Protein AF-A0ABD1HJD4-F1 (afdb_monomer_lite)

InterPro domains:
  IPR008389 ATPase, V0 complex, subunit e1/e2 [PF05493] (31-95)
  IPR008389 ATPase, V0 complex, subunit e1/e2 [PTHR12263] (29-97)

Organism: Salvia divinorum (NCBI:txid28513)

Radius of gyration: 23.19 Å; chains: 1; bounding box: 67×42×53 Å

pLDDT: mean 71.2, std 17.5, range [35.78, 90.69]

Secondary structure (DSSP, 8-state):
------------TT-S-----TTHHHHHHHHHHHHHHHHHHHHHHHHHHHHH--S-HHHHHHHHHHHHHHHHHHHHHHHHHHHHHHS-SS--------

Structure (mmCIF, N/CA/C/O backbone):
data_AF-A0ABD1HJD4-F1
#
_entry.id   AF-A0ABD1HJD4-F1
#
loop_
_atom_site.group_PDB
_atom_site.id
_atom_site.type_symbol
_atom_site.label_atom_id
_atom_site.label_alt_id
_atom_site.label_comp_id
_atom_site.label_asym_id
_atom_site.label_entity_id
_atom_site.label_seq_id
_atom_site.pdbx_PDB_ins_code
_atom_site.Cartn_x
_atom_site.Cartn_y
_atom_site.Cartn_z
_atom_site.occupancy
_atom_site.B_iso_or_equiv
_atom_site.auth_seq_id
_atom_site.auth_comp_id
_atom_site.auth_asym_id
_atom_site.auth_atom_id
_atom_site.pdbx_PDB_model_num
ATOM 1 N N . MET A 1 1 ? 51.342 17.844 -16.544 1.00 38.72 1 MET A N 1
ATOM 2 C CA . MET A 1 1 ? 50.772 16.831 -17.457 1.00 38.72 1 MET A CA 1
ATOM 3 C C . MET A 1 1 ? 49.571 16.205 -16.746 1.00 38.72 1 MET A C 1
ATOM 5 O O . MET A 1 1 ? 49.687 15.153 -16.151 1.00 38.72 1 MET A O 1
ATOM 9 N N . TRP A 1 2 ? 48.554 17.000 -16.402 1.00 42.78 2 TRP A N 1
ATOM 10 C CA . TRP A 1 2 ? 47.387 17.372 -17.222 1.00 42.78 2 TRP A CA 1
ATOM 11 C C . TRP A 1 2 ? 46.663 16.162 -17.808 1.00 42.78 2 TRP A C 1
ATOM 13 O O . TRP A 1 2 ? 47.063 15.656 -18.852 1.00 42.78 2 TRP A O 1
ATOM 23 N N . SER A 1 3 ? 45.590 15.742 -17.139 1.00 35.78 3 SER A N 1
ATOM 24 C CA . SER A 1 3 ? 44.426 15.099 -17.752 1.00 35.78 3 SER A CA 1
ATOM 25 C C . SER A 1 3 ? 43.259 15.127 -16.763 1.00 35.78 3 SER A C 1
ATOM 27 O O . SER A 1 3 ? 43.036 14.192 -16.003 1.00 35.78 3 SER A O 1
ATOM 29 N N . THR A 1 4 ? 42.493 16.212 -16.783 1.00 47.56 4 THR A N 1
ATOM 30 C CA . THR A 1 4 ? 41.039 16.053 -16.890 1.00 47.56 4 THR A CA 1
ATOM 31 C C . THR A 1 4 ? 40.697 16.191 -18.375 1.00 47.56 4 THR A C 1
ATOM 33 O O . THR A 1 4 ? 41.352 16.952 -19.093 1.00 47.56 4 THR A O 1
ATOM 36 N N . PRO A 1 5 ? 39.707 15.432 -18.861 1.00 49.19 5 PRO A N 1
ATOM 37 C CA . PRO A 1 5 ? 38.479 16.135 -19.184 1.00 49.19 5 PRO A CA 1
ATOM 38 C C . PRO A 1 5 ? 37.216 15.376 -18.767 1.00 49.19 5 PRO A C 1
ATOM 40 O O . PRO A 1 5 ? 37.015 14.186 -18.983 1.00 49.19 5 PRO A O 1
ATOM 43 N N . LEU A 1 6 ? 36.344 16.180 -18.186 1.00 49.09 6 LEU A N 1
ATOM 44 C CA . LEU A 1 6 ? 34.906 16.060 -18.070 1.00 49.09 6 LEU A CA 1
ATOM 45 C C . LEU A 1 6 ? 34.248 15.484 -19.343 1.00 49.09 6 LEU A C 1
ATOM 47 O O . LEU A 1 6 ? 34.200 16.156 -20.367 1.00 49.09 6 LEU A O 1
ATOM 51 N N . HIS A 1 7 ? 33.661 14.287 -19.262 1.00 38.19 7 HIS A N 1
ATOM 52 C CA . HIS A 1 7 ? 32.536 13.915 -20.130 1.00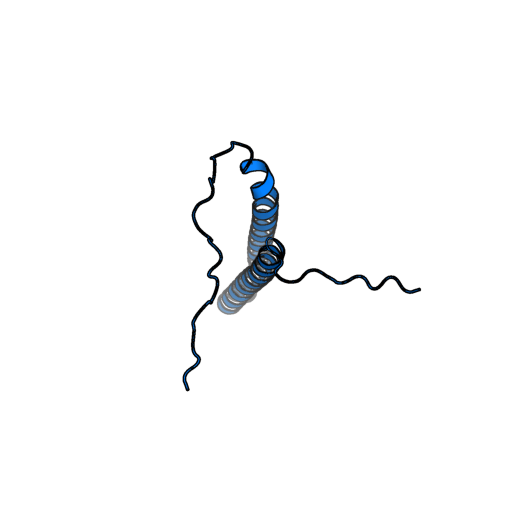 38.19 7 HIS A CA 1
ATOM 53 C C . HIS A 1 7 ? 31.591 12.932 -19.431 1.00 38.19 7 HIS A C 1
ATOM 55 O O . HIS A 1 7 ? 31.334 11.810 -19.867 1.00 38.19 7 HIS A O 1
ATOM 61 N N . ARG A 1 8 ? 31.027 13.408 -18.317 1.00 40.28 8 ARG A N 1
ATOM 62 C CA . ARG A 1 8 ? 29.700 12.996 -17.865 1.00 40.28 8 ARG A CA 1
ATOM 63 C C . ARG A 1 8 ? 28.750 13.259 -19.039 1.00 40.28 8 ARG A C 1
ATOM 65 O O . ARG A 1 8 ? 28.305 14.391 -19.212 1.00 40.28 8 ARG A O 1
ATOM 72 N N . LYS A 1 9 ? 28.455 12.242 -19.857 1.00 38.12 9 LYS A N 1
ATOM 73 C CA . LYS A 1 9 ? 27.246 12.258 -20.685 1.00 38.12 9 LYS A CA 1
ATOM 74 C C . LYS A 1 9 ? 26.076 12.281 -19.706 1.00 38.12 9 LYS A C 1
ATOM 76 O O . LYS A 1 9 ? 25.626 11.246 -19.231 1.00 38.12 9 LYS A O 1
ATOM 81 N N . ILE A 1 10 ? 25.630 13.489 -19.369 1.00 46.47 10 ILE A N 1
ATOM 82 C CA . ILE A 1 10 ? 24.219 13.728 -19.105 1.00 46.47 10 ILE A CA 1
ATOM 83 C C . ILE A 1 10 ? 23.531 13.205 -20.373 1.00 46.47 10 ILE A C 1
ATOM 85 O O . ILE A 1 10 ? 23.732 13.733 -21.468 1.00 46.47 10 ILE A O 1
ATOM 89 N N . SER A 1 11 ? 22.853 12.063 -20.270 1.0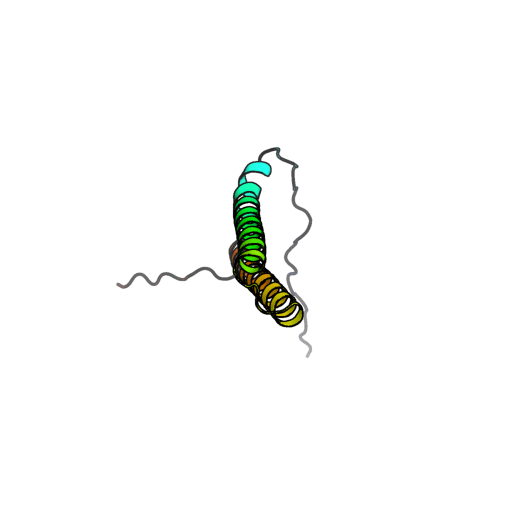0 39.97 11 SER A N 1
ATOM 90 C CA . SER A 1 11 ? 21.929 11.656 -21.323 1.00 39.97 11 SER A CA 1
ATOM 91 C C . SER A 1 11 ? 20.913 12.784 -21.502 1.00 39.97 11 SER A C 1
ATOM 93 O O . SER A 1 11 ? 20.515 13.387 -20.501 1.00 39.97 11 SER A O 1
ATOM 95 N N . PRO A 1 12 ? 20.485 13.085 -22.736 1.00 41.50 12 PRO A N 1
ATOM 96 C CA . PRO A 1 12 ? 19.454 14.074 -23.011 1.00 41.50 12 PRO A CA 1
ATOM 97 C C . PRO A 1 12 ? 18.085 13.549 -22.542 1.00 41.50 12 PRO A C 1
ATOM 99 O O . PRO A 1 12 ? 17.208 13.223 -23.332 1.00 41.50 12 PRO A O 1
ATOM 102 N N . VAL A 1 13 ? 17.893 13.461 -21.225 1.00 54.53 13 VAL A N 1
ATOM 103 C CA . VAL A 1 13 ? 16.584 13.563 -20.581 1.00 54.53 13 VAL A CA 1
ATOM 104 C C . VAL A 1 13 ? 16.167 15.009 -20.800 1.00 54.53 13 VAL A C 1
ATOM 106 O O . VAL A 1 13 ? 16.681 15.867 -20.093 1.00 54.53 13 VAL A O 1
ATOM 109 N N . THR A 1 14 ? 15.380 15.313 -21.839 1.00 47.16 14 THR A N 1
ATOM 110 C CA . THR A 1 14 ? 14.360 16.396 -21.826 1.00 47.16 14 THR A CA 1
ATOM 111 C C . THR A 1 14 ? 13.706 16.731 -23.172 1.00 47.16 14 THR A C 1
ATOM 113 O O . THR A 1 14 ? 12.711 17.443 -23.132 1.00 47.16 14 THR A O 1
ATOM 116 N N . VAL A 1 15 ? 14.164 16.282 -24.353 1.00 44.16 15 VAL A N 1
ATOM 117 C CA . VAL A 1 15 ? 13.582 16.821 -25.612 1.00 44.16 15 VAL A CA 1
ATOM 118 C C . VAL A 1 15 ? 13.524 15.813 -26.764 1.00 44.16 15 VAL A C 1
ATOM 120 O O . VAL A 1 15 ? 14.139 16.012 -27.805 1.00 44.16 15 VAL A O 1
ATOM 123 N N . VAL A 1 16 ? 12.763 14.729 -26.618 1.00 43.69 16 VAL A N 1
ATOM 124 C CA . VAL A 1 16 ? 12.191 14.046 -27.792 1.00 43.69 16 VAL A CA 1
ATOM 125 C C . VAL A 1 16 ? 10.718 13.794 -27.506 1.00 43.69 16 VAL A C 1
ATOM 127 O O . VAL A 1 16 ? 10.345 12.806 -26.890 1.00 43.69 16 VAL A O 1
ATOM 130 N N . GLU A 1 17 ? 9.916 14.778 -27.905 1.00 44.62 17 GLU A N 1
ATOM 131 C CA . GLU A 1 17 ? 8.564 14.588 -28.425 1.00 44.62 17 GLU A CA 1
ATOM 132 C C . GLU A 1 17 ? 7.657 13.662 -27.596 1.00 44.62 17 GLU A C 1
ATOM 134 O O . GLU A 1 17 ? 7.268 12.578 -28.030 1.00 44.62 17 GLU A O 1
ATOM 139 N N . VAL A 1 18 ? 7.217 14.144 -26.427 1.00 45.59 18 VAL A N 1
ATOM 140 C CA . VAL A 1 18 ? 5.916 13.723 -25.887 1.00 45.59 18 VAL A CA 1
ATOM 141 C C . VAL A 1 18 ? 4.858 14.299 -26.826 1.00 45.59 18 VAL A C 1
ATOM 143 O O . VAL A 1 18 ? 4.275 15.355 -26.599 1.00 45.59 18 VAL A O 1
ATOM 146 N N . LYS A 1 19 ? 4.668 13.635 -27.964 1.00 38.59 19 LYS A N 1
ATOM 147 C CA . LYS A 1 19 ? 3.463 13.788 -28.758 1.00 38.59 19 LYS A CA 1
ATOM 148 C C . LYS A 1 19 ? 2.351 13.252 -27.873 1.00 38.59 19 LYS A C 1
ATOM 150 O O . LYS A 1 19 ? 2.315 12.054 -27.602 1.00 38.59 19 LYS A O 1
ATOM 155 N N . GLU A 1 20 ? 1.518 14.159 -27.377 1.00 50.50 20 GLU A N 1
ATOM 156 C CA . GLU A 1 20 ? 0.287 13.912 -26.624 1.00 50.50 20 GLU A CA 1
ATOM 157 C C . GLU A 1 20 ? -0.624 12.948 -27.414 1.00 50.50 20 GLU A C 1
ATOM 159 O O . GLU A 1 20 ? -1.557 13.354 -28.107 1.00 50.50 20 GLU A O 1
ATOM 164 N N . LEU A 1 21 ? -0.312 11.650 -27.393 1.00 46.59 21 LEU A N 1
ATOM 165 C CA . LEU A 1 21 ? -1.132 10.612 -27.995 1.00 46.59 21 LEU A CA 1
ATOM 166 C C . LEU A 1 21 ? -2.243 10.261 -26.997 1.00 46.59 21 LEU A C 1
ATOM 168 O O . LEU A 1 21 ? -1.938 9.925 -25.846 1.00 46.59 21 LEU A O 1
ATOM 172 N N . PRO A 1 22 ? -3.521 10.221 -27.418 1.00 47.72 22 PRO A N 1
ATOM 173 C CA . PRO A 1 22 ? -4.643 9.743 -26.607 1.00 47.72 22 PRO A CA 1
ATOM 174 C C . PRO A 1 22 ? -4.611 8.208 -26.430 1.00 47.72 22 PRO A C 1
ATOM 176 O O . PRO A 1 22 ? -5.618 7.524 -26.564 1.00 47.72 22 PRO A O 1
ATOM 179 N N . LEU A 1 23 ? -3.430 7.664 -26.130 1.00 47.56 23 LEU A N 1
ATOM 180 C CA . LEU A 1 23 ? -3.137 6.276 -25.778 1.00 47.56 23 LEU A CA 1
ATOM 181 C C . LEU A 1 23 ? -2.498 6.185 -24.373 1.00 47.56 23 LEU A C 1
ATOM 183 O O . LEU A 1 23 ? -2.461 5.111 -23.777 1.00 47.56 23 LEU A O 1
ATOM 187 N N . GLY A 1 24 ? -2.069 7.321 -23.797 1.00 47.81 24 GLY A N 1
ATOM 188 C CA . GLY A 1 24 ? -1.505 7.406 -22.442 1.00 47.81 24 GLY A CA 1
ATOM 189 C C . GLY A 1 24 ? -2.493 7.064 -21.322 1.00 47.81 24 GLY A C 1
ATOM 190 O O . GLY A 1 24 ? -2.085 6.641 -20.246 1.00 47.81 24 GLY A O 1
ATOM 191 N N . LYS A 1 25 ? -3.804 7.128 -21.596 1.00 51.91 25 LYS A N 1
ATOM 192 C CA . LYS A 1 25 ? -4.826 6.723 -20.625 1.00 51.91 25 LYS A CA 1
ATOM 193 C C . LYS A 1 25 ? -4.707 5.245 -20.253 1.00 51.91 25 LYS A C 1
ATOM 195 O O . LYS A 1 25 ? -4.922 4.933 -19.099 1.00 51.91 25 LYS A O 1
ATOM 200 N N . ALA A 1 26 ? -4.334 4.348 -21.174 1.00 52.03 26 ALA A N 1
ATOM 201 C CA . ALA A 1 26 ? -4.375 2.903 -20.925 1.00 52.03 26 ALA A CA 1
ATOM 202 C C . ALA A 1 26 ? -3.229 2.391 -20.028 1.00 52.03 26 ALA A C 1
ATOM 204 O O . ALA A 1 26 ? -3.458 1.525 -19.186 1.00 52.03 26 ALA A O 1
ATOM 205 N N . SER A 1 27 ? -2.015 2.940 -20.171 1.00 53.75 27 SER A N 1
ATOM 206 C CA . SER A 1 27 ? -0.853 2.541 -19.357 1.00 53.75 27 SER A CA 1
ATOM 207 C C . SER A 1 27 ? -0.883 3.148 -17.952 1.00 53.75 27 SER A C 1
ATOM 209 O O . SER A 1 27 ? -0.424 2.509 -17.006 1.00 53.75 27 SER A O 1
ATOM 211 N N . GLU A 1 28 ? -1.440 4.353 -17.792 1.00 58.97 28 GLU A N 1
ATOM 212 C CA . GLU A 1 28 ? -1.667 4.951 -16.469 1.00 58.97 28 GLU A CA 1
ATOM 213 C C . GLU A 1 28 ? -2.669 4.145 -15.635 1.00 58.97 28 GLU A C 1
ATOM 215 O O . GLU A 1 28 ? -2.541 4.107 -14.409 1.00 58.97 28 GLU A O 1
ATOM 220 N N . MET A 1 29 ? -3.626 3.450 -16.270 1.00 65.25 29 MET A N 1
ATOM 221 C CA . MET A 1 29 ? -4.651 2.710 -15.529 1.00 65.25 29 MET A CA 1
ATOM 222 C C . MET A 1 29 ? -4.041 1.676 -14.586 1.00 65.25 29 MET A C 1
ATOM 224 O O . MET A 1 29 ? -4.535 1.545 -13.480 1.00 65.25 29 MET A O 1
ATOM 228 N N . GLY A 1 30 ? -2.968 0.968 -14.952 1.00 77.88 30 GLY A N 1
ATOM 229 C CA . GLY A 1 30 ? -2.398 -0.076 -14.086 1.00 77.88 30 GLY A CA 1
ATOM 230 C C . GLY A 1 30 ? -1.885 0.468 -12.747 1.00 77.88 30 GLY A C 1
ATOM 231 O O . GLY A 1 30 ? -2.226 -0.039 -11.674 1.00 77.88 30 GLY A O 1
ATOM 232 N N . PHE A 1 31 ? -1.121 1.560 -12.798 1.00 80.94 31 PHE A N 1
ATOM 233 C CA . PHE A 1 31 ? -0.594 2.222 -11.604 1.00 80.94 31 PHE A CA 1
ATOM 234 C C . PHE A 1 31 ? -1.709 2.889 -10.782 1.00 80.94 31 PHE A C 1
ATOM 236 O O . PHE A 1 31 ? -1.769 2.738 -9.555 1.00 80.94 31 PHE A O 1
ATOM 243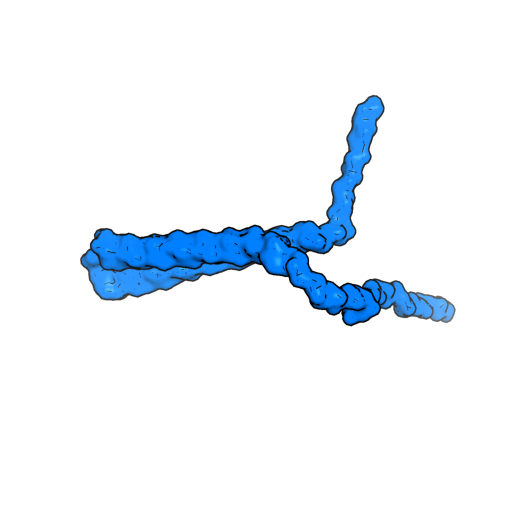 N N . LEU A 1 32 ? -2.634 3.574 -11.462 1.00 83.06 32 LEU A N 1
ATOM 244 C CA . LEU A 1 32 ? -3.778 4.239 -10.836 1.00 83.06 32 LEU A CA 1
ATOM 245 C C . LEU A 1 32 ? -4.751 3.249 -10.186 1.00 83.06 32 LEU A C 1
ATOM 247 O O . LEU A 1 32 ? -5.210 3.490 -9.072 1.00 83.06 32 LEU A O 1
ATOM 251 N N . VAL A 1 33 ? -5.030 2.120 -10.837 1.00 86.31 33 VAL A N 1
ATOM 252 C CA . VAL A 1 33 ? -5.904 1.056 -10.323 1.00 86.31 33 VAL A CA 1
ATOM 253 C C . VAL A 1 33 ? -5.307 0.455 -9.059 1.00 86.31 33 VAL A C 1
ATOM 255 O O . VAL A 1 33 ? -5.998 0.359 -8.048 1.00 86.31 33 VAL A O 1
ATOM 258 N N . THR A 1 34 ? -4.017 0.113 -9.072 1.00 85.50 34 THR A N 1
ATOM 259 C CA . THR A 1 34 ? -3.365 -0.473 -7.890 1.00 85.50 34 THR A CA 1
ATOM 260 C C . THR A 1 34 ? -3.359 0.510 -6.717 1.00 85.50 34 THR A C 1
ATOM 262 O O . THR A 1 34 ? -3.663 0.140 -5.583 1.00 85.50 34 THR A O 1
ATOM 265 N N . THR A 1 35 ? -3.119 1.792 -6.994 1.00 86.56 35 THR A N 1
ATOM 266 C CA . THR A 1 35 ? -3.197 2.867 -5.995 1.00 86.56 35 THR A CA 1
ATOM 267 C C . THR A 1 35 ? -4.602 3.028 -5.422 1.00 86.56 35 THR A C 1
ATOM 269 O O . THR A 1 35 ? -4.766 3.076 -4.203 1.00 86.56 35 THR A O 1
ATOM 272 N N . LEU A 1 36 ? -5.629 3.040 -6.275 1.00 88.19 36 LEU A N 1
ATOM 273 C CA . LEU A 1 36 ? -7.027 3.099 -5.848 1.00 88.19 36 LEU A CA 1
ATOM 274 C C . LEU A 1 36 ? -7.403 1.912 -4.959 1.00 88.19 36 LEU A C 1
ATOM 276 O O . LEU A 1 36 ? -8.056 2.110 -3.936 1.00 88.19 36 LEU A O 1
ATOM 280 N N . ILE A 1 37 ? -6.959 0.699 -5.297 1.00 89.06 37 ILE A N 1
ATOM 281 C CA . ILE A 1 37 ? -7.214 -0.499 -4.486 1.00 89.06 37 ILE A CA 1
ATOM 282 C C . ILE A 1 37 ? -6.603 -0.341 -3.088 1.00 89.06 37 ILE A C 1
ATOM 284 O O . ILE A 1 37 ? -7.304 -0.542 -2.096 1.00 89.06 37 ILE A O 1
ATOM 288 N N . PHE A 1 38 ? -5.337 0.073 -2.983 1.00 87.31 38 PHE A N 1
ATOM 289 C CA . PHE A 1 38 ? -4.681 0.286 -1.686 1.00 87.31 38 PHE A CA 1
ATOM 290 C C . PHE A 1 38 ? -5.370 1.367 -0.844 1.00 87.31 38 PHE A C 1
ATOM 292 O O . PHE A 1 38 ? -5.534 1.190 0.365 1.00 87.31 38 PHE A O 1
ATOM 299 N N . VAL A 1 39 ? -5.829 2.454 -1.471 1.00 87.56 39 VAL A N 1
ATOM 300 C CA . VAL A 1 39 ? -6.588 3.512 -0.787 1.00 87.56 39 VAL A CA 1
ATOM 301 C C . VAL A 1 39 ? -7.925 2.980 -0.273 1.00 87.56 39 VAL A C 1
ATOM 303 O O . VAL A 1 39 ? -8.246 3.176 0.899 1.00 87.56 39 VAL A O 1
ATOM 306 N N . VAL A 1 40 ? -8.690 2.266 -1.105 1.00 90.69 40 VAL A N 1
ATOM 307 C CA . VAL A 1 40 ? -9.985 1.688 -0.712 1.00 90.69 40 VAL A CA 1
ATOM 308 C C . VAL A 1 40 ? -9.809 0.706 0.446 1.00 90.69 40 VAL A C 1
ATOM 310 O O . VAL A 1 40 ? -10.526 0.798 1.442 1.00 90.69 40 VAL A O 1
ATOM 313 N N . VAL A 1 41 ? -8.816 -0.182 0.368 1.00 89.56 41 VAL A N 1
ATOM 314 C CA . VAL A 1 41 ? -8.498 -1.130 1.446 1.00 89.56 41 VAL A CA 1
ATOM 315 C C . VAL A 1 41 ? -8.091 -0.397 2.727 1.00 89.56 41 VAL A C 1
ATOM 317 O O . VAL A 1 41 ? -8.587 -0.742 3.799 1.00 89.56 41 VAL A O 1
ATOM 320 N N . GLY A 1 42 ? -7.261 0.647 2.639 1.00 87.12 42 GLY A N 1
ATOM 321 C CA . GLY A 1 42 ? -6.856 1.452 3.797 1.00 87.12 42 GLY A CA 1
ATOM 322 C C . GLY A 1 42 ? -8.025 2.178 4.474 1.00 87.12 42 GLY A C 1
ATOM 323 O O . GLY A 1 42 ? -8.103 2.230 5.707 1.00 87.12 42 GLY A O 1
ATOM 324 N N . VAL A 1 43 ? -8.974 2.688 3.683 1.00 86.81 43 VAL A N 1
ATOM 325 C CA . VAL A 1 43 ? -10.199 3.328 4.189 1.00 86.81 43 VAL A CA 1
ATOM 326 C C . VAL A 1 43 ? -11.105 2.299 4.863 1.00 86.81 43 VAL A C 1
ATOM 328 O O . VAL A 1 43 ? -11.565 2.537 5.981 1.00 86.81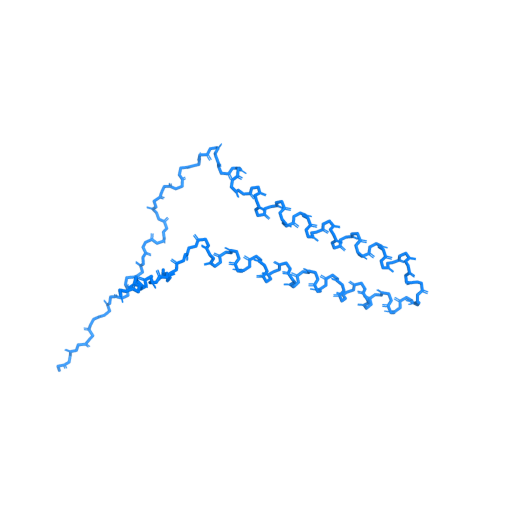 43 VAL A O 1
ATOM 331 N N . ILE A 1 44 ? -11.320 1.138 4.239 1.00 89.50 44 ILE A N 1
ATOM 332 C CA . ILE A 1 44 ? -12.122 0.054 4.823 1.00 89.50 44 ILE A CA 1
ATOM 333 C C . ILE A 1 44 ? -11.491 -0.429 6.135 1.00 89.50 44 ILE A C 1
ATOM 335 O O . ILE A 1 44 ? -12.188 -0.518 7.142 1.00 89.50 44 ILE A O 1
ATOM 339 N N . ALA A 1 45 ? -10.177 -0.668 6.168 1.00 85.06 45 ALA A N 1
ATOM 340 C CA . ALA A 1 45 ? -9.464 -1.074 7.379 1.00 85.06 45 ALA A CA 1
ATOM 341 C C . ALA A 1 45 ? -9.596 -0.033 8.504 1.00 85.06 45 ALA A C 1
ATOM 343 O O . ALA A 1 45 ? -9.834 -0.388 9.661 1.00 85.06 45 ALA A O 1
ATOM 344 N N . SER A 1 46 ? -9.514 1.256 8.167 1.00 82.44 46 SER A N 1
ATOM 345 C CA . SER A 1 46 ? -9.708 2.355 9.120 1.00 82.44 46 SER A CA 1
ATOM 346 C C . SER A 1 46 ? -11.124 2.374 9.702 1.00 82.44 46 SER A C 1
ATOM 348 O O . SER A 1 46 ? -11.298 2.513 10.915 1.00 82.44 46 SER A O 1
ATOM 350 N N . LEU A 1 47 ? -12.142 2.183 8.857 1.00 83.81 47 LEU A N 1
ATOM 351 C CA . LEU A 1 47 ? -13.543 2.111 9.282 1.00 83.81 47 LEU A CA 1
ATOM 352 C C . LEU A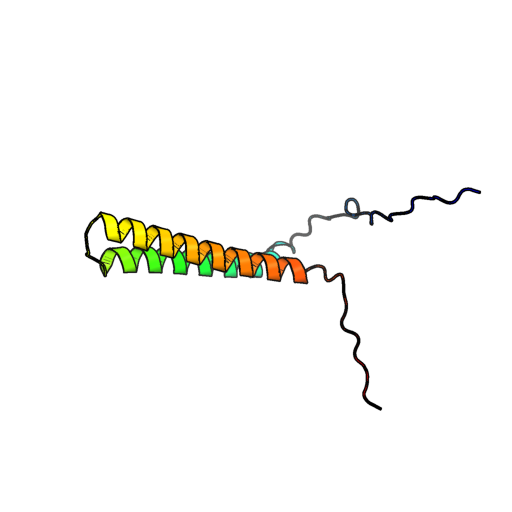 1 47 ? -13.811 0.875 10.150 1.00 83.81 47 LEU A C 1
ATOM 354 O O . LEU A 1 47 ? -14.418 1.002 11.213 1.00 83.81 47 LEU A O 1
ATOM 358 N N . LEU A 1 48 ? -13.310 -0.296 9.748 1.00 82.50 48 LEU A N 1
ATOM 359 C CA . LEU A 1 48 ? -13.434 -1.540 10.513 1.00 82.50 48 LEU A CA 1
ATOM 360 C C . LEU A 1 48 ? -12.773 -1.426 11.886 1.00 82.50 48 LEU A C 1
ATOM 362 O O . LEU A 1 48 ? -13.366 -1.826 12.883 1.00 82.50 48 LEU A O 1
ATOM 366 N N . THR A 1 49 ? -11.589 -0.820 11.965 1.00 77.69 49 THR A N 1
ATOM 367 C CA . THR A 1 49 ? -10.900 -0.615 13.248 1.00 77.69 49 THR A CA 1
ATOM 368 C C . THR A 1 49 ? -11.717 0.289 14.166 1.00 77.69 49 THR A C 1
ATOM 370 O O . THR A 1 49 ? -11.861 -0.002 15.350 1.00 77.69 49 THR A O 1
ATOM 373 N N . ARG A 1 50 ? -12.331 1.342 13.615 1.00 73.31 50 ARG A N 1
ATOM 374 C CA . ARG A 1 50 ? -13.176 2.270 14.376 1.00 73.31 50 ARG A CA 1
ATOM 375 C C . ARG A 1 50 ? -14.466 1.622 14.894 1.00 73.31 50 ARG A C 1
ATOM 377 O O . ARG A 1 50 ? -14.945 2.015 15.951 1.00 73.31 50 ARG A O 1
ATOM 384 N N . ILE A 1 51 ? -15.023 0.653 14.162 1.00 77.56 51 ILE A N 1
ATOM 385 C CA . ILE A 1 51 ? -16.259 -0.057 14.533 1.00 77.56 51 ILE A CA 1
ATOM 386 C C . ILE A 1 51 ? -15.969 -1.227 15.489 1.00 77.56 51 ILE A C 1
ATOM 388 O O . ILE A 1 51 ? -16.695 -1.420 16.462 1.00 77.56 51 ILE A O 1
ATOM 392 N N . CYS A 1 52 ? -14.908 -2.004 15.250 1.00 72.00 52 CYS A N 1
ATOM 393 C CA . CYS A 1 52 ? -14.583 -3.194 16.042 1.00 72.00 52 CYS A CA 1
ATOM 394 C C . CYS A 1 52 ? -13.814 -2.882 17.333 1.00 72.00 52 CYS A C 1
ATOM 396 O O . CYS A 1 52 ? -13.961 -3.600 18.324 1.00 72.00 52 CYS A O 1
ATOM 398 N N . CYS A 1 53 ? -12.984 -1.837 17.362 1.00 65.38 53 CYS A N 1
ATOM 399 C CA . CYS A 1 53 ? -12.153 -1.529 18.523 1.00 65.38 53 CYS A CA 1
ATOM 400 C C . CYS A 1 53 ? -12.756 -0.408 19.376 1.00 65.38 53 CYS A C 1
ATOM 402 O O . CYS A 1 53 ? -12.215 0.684 19.448 1.00 65.38 53 CYS A O 1
ATOM 404 N N . ASN A 1 54 ? -13.793 -0.681 20.170 1.00 65.38 54 ASN A N 1
ATOM 405 C CA . ASN A 1 54 ? -14.312 0.299 21.145 1.00 65.38 54 ASN A CA 1
ATOM 406 C C . ASN A 1 54 ? -13.406 0.480 22.397 1.00 65.38 54 ASN A C 1
ATOM 408 O O . ASN A 1 54 ? -13.875 0.784 23.494 1.00 65.38 54 ASN A O 1
ATOM 412 N N . LYS A 1 55 ? -12.090 0.251 22.273 1.00 61.34 55 LYS A N 1
ATOM 413 C CA . LYS A 1 55 ? -11.107 0.408 23.357 1.00 61.34 55 LYS A CA 1
ATOM 414 C C . LYS A 1 55 ? -10.658 1.865 23.430 1.00 61.34 55 LYS A C 1
ATOM 416 O O . LYS A 1 55 ? -9.658 2.188 22.817 1.00 61.34 55 LYS A O 1
ATOM 421 N N . GLY A 1 56 ? -11.377 2.719 24.160 1.00 73.25 56 GLY A N 1
ATOM 422 C CA . GLY A 1 56 ? -10.948 4.071 24.566 1.00 73.25 56 GLY A CA 1
ATOM 423 C C . GLY A 1 56 ? -10.590 5.070 23.435 1.00 73.25 56 GLY A C 1
ATOM 424 O O . GLY A 1 56 ? -10.014 4.710 22.410 1.00 73.25 56 GLY A O 1
ATOM 425 N N . PRO A 1 57 ? -10.874 6.373 23.589 1.00 74.88 57 PRO A N 1
ATOM 426 C CA . PRO A 1 57 ? -10.610 7.352 22.529 1.00 74.88 57 PRO A CA 1
ATOM 427 C C . PRO A 1 57 ? -9.118 7.475 22.159 1.00 74.88 57 PRO A C 1
ATOM 429 O O . PRO A 1 57 ? -8.791 7.652 20.989 1.00 74.88 57 PRO A O 1
ATOM 432 N N . SER A 1 58 ? -8.199 7.315 23.118 1.00 80.31 58 SER A N 1
ATOM 433 C CA . SER A 1 58 ? -6.751 7.444 22.893 1.00 80.31 58 SER A CA 1
ATOM 434 C C . SER A 1 58 ? -6.145 6.276 22.106 1.00 80.31 58 SER A C 1
ATOM 436 O O . SER A 1 58 ? -5.403 6.497 21.151 1.00 80.31 58 SER A O 1
ATOM 438 N N . THR A 1 59 ? -6.480 5.029 22.449 1.00 80.50 59 THR A N 1
ATOM 439 C CA . THR A 1 59 ? -5.968 3.842 21.741 1.00 80.50 59 THR A CA 1
ATOM 440 C C . THR A 1 59 ? -6.518 3.754 20.320 1.00 80.50 59 THR A C 1
ATOM 442 O O . THR A 1 59 ? -5.792 3.360 19.412 1.00 80.50 59 THR A O 1
ATOM 445 N N . ASN A 1 60 ? -7.763 4.184 20.102 1.00 80.06 60 ASN A N 1
ATOM 446 C CA . ASN A 1 60 ? -8.359 4.259 18.768 1.00 80.06 60 ASN A CA 1
ATOM 447 C C . ASN A 1 60 ? -7.599 5.199 17.827 1.00 80.06 60 ASN A C 1
ATOM 449 O O . ASN A 1 60 ? -7.333 4.833 16.685 1.00 80.06 60 ASN A O 1
ATOM 453 N N . LEU A 1 61 ? -7.221 6.389 18.303 1.00 83.06 61 LEU A N 1
ATOM 454 C CA . LEU A 1 61 ? -6.455 7.351 17.504 1.00 83.06 61 LEU A CA 1
ATOM 455 C C . LEU A 1 61 ? -5.060 6.822 17.161 1.00 83.06 61 LEU A C 1
ATOM 457 O O . LEU A 1 61 ? -4.612 6.972 16.023 1.00 83.06 61 LEU A O 1
ATOM 461 N N . LEU A 1 62 ? -4.393 6.170 18.118 1.00 86.38 62 LEU A N 1
ATOM 462 C CA . LEU A 1 62 ? -3.091 5.550 17.873 1.00 86.38 62 LEU A CA 1
ATOM 463 C C . LEU A 1 62 ? -3.192 4.402 16.863 1.00 86.38 62 LEU A C 1
ATOM 465 O O . LEU A 1 62 ? -2.426 4.379 15.905 1.00 86.38 62 LEU A O 1
ATOM 469 N N . LEU A 1 63 ? -4.160 3.495 17.019 1.00 84.88 63 LEU A N 1
ATOM 470 C CA . LEU A 1 63 ? -4.375 2.391 16.077 1.00 84.88 63 LEU A CA 1
ATOM 471 C C . LEU A 1 63 ? -4.702 2.898 14.671 1.00 84.88 63 LEU A C 1
ATOM 473 O O . LEU A 1 63 ? -4.102 2.435 13.705 1.00 84.88 63 LEU A O 1
ATOM 477 N N . LEU A 1 64 ? -5.588 3.888 14.555 1.00 84.94 64 LEU A N 1
ATOM 478 C CA . LEU A 1 64 ? -5.928 4.509 13.278 1.00 84.94 64 LEU A CA 1
ATOM 479 C C . LEU A 1 64 ? -4.687 5.114 12.606 1.00 84.94 64 LEU A C 1
ATOM 481 O O . LEU A 1 64 ? -4.432 4.862 11.431 1.00 84.94 64 LEU A O 1
ATOM 485 N N . THR A 1 65 ? -3.885 5.865 13.362 1.00 87.94 65 THR A N 1
ATOM 486 C CA . THR A 1 65 ? -2.666 6.507 12.848 1.00 87.94 65 THR A CA 1
ATOM 487 C C . THR A 1 65 ? -1.638 5.471 12.394 1.00 87.94 65 THR A C 1
ATOM 489 O O . THR A 1 65 ? -1.044 5.631 11.326 1.00 87.94 65 THR A O 1
ATOM 492 N N . LEU A 1 66 ? -1.446 4.392 13.161 1.00 87.88 66 LEU A N 1
ATOM 493 C CA . LEU A 1 66 ? -0.522 3.310 12.813 1.00 87.88 66 LEU A CA 1
ATOM 494 C C . LEU A 1 66 ? -0.975 2.555 11.559 1.00 87.88 66 LEU A C 1
ATOM 496 O O . LEU A 1 66 ? -0.150 2.295 10.688 1.00 87.88 66 LEU A O 1
ATOM 500 N N . ILE A 1 67 ? -2.270 2.256 11.429 1.00 86.94 67 ILE A N 1
ATOM 501 C CA . ILE A 1 67 ? -2.828 1.559 10.259 1.00 86.94 67 ILE A CA 1
ATOM 502 C C . ILE A 1 67 ? -2.702 2.420 9.002 1.00 86.94 67 ILE A C 1
ATOM 504 O O . ILE A 1 67 ? -2.232 1.929 7.974 1.00 86.94 67 ILE A O 1
ATOM 508 N N . ILE A 1 68 ? -3.059 3.706 9.079 1.00 86.12 68 ILE A N 1
ATOM 509 C CA . ILE A 1 68 ? -2.921 4.636 7.950 1.00 86.12 68 ILE A CA 1
ATOM 510 C C . ILE A 1 68 ? -1.448 4.754 7.551 1.00 86.12 68 ILE A C 1
ATOM 512 O O . ILE A 1 68 ? -1.112 4.571 6.383 1.00 86.12 68 ILE A O 1
ATOM 516 N N . THR A 1 69 ? -0.556 4.989 8.516 1.00 89.62 69 THR A N 1
ATOM 517 C CA . THR A 1 69 ? 0.884 5.139 8.255 1.00 89.62 69 THR A CA 1
ATOM 518 C C . THR A 1 69 ? 1.486 3.871 7.652 1.00 89.62 69 THR A C 1
ATOM 520 O O . THR A 1 69 ? 2.228 3.954 6.674 1.00 89.62 69 THR A O 1
ATOM 523 N N . ALA A 1 70 ? 1.147 2.692 8.182 1.00 89.12 70 ALA A N 1
ATOM 524 C CA . ALA A 1 70 ? 1.628 1.419 7.651 1.00 89.12 70 ALA A CA 1
ATOM 525 C C . ALA A 1 70 ? 1.137 1.185 6.217 1.00 89.12 70 ALA A C 1
ATOM 527 O O . ALA A 1 70 ? 1.922 0.787 5.358 1.00 89.12 70 ALA A O 1
ATOM 528 N N . THR A 1 71 ? -0.132 1.496 5.938 1.00 87.56 71 THR A N 1
ATOM 529 C CA . THR A 1 71 ? -0.721 1.360 4.597 1.00 87.56 71 THR A CA 1
ATOM 530 C C . THR A 1 71 ? -0.039 2.292 3.597 1.00 87.56 71 THR A C 1
ATOM 532 O O . THR A 1 71 ? 0.353 1.851 2.517 1.00 87.56 71 THR A O 1
ATOM 535 N N . VAL A 1 72 ? 0.172 3.560 3.968 1.00 87.38 72 VAL A N 1
ATOM 536 C CA . VAL A 1 72 ? 0.870 4.544 3.124 1.00 87.38 72 VAL A CA 1
ATOM 537 C C . VAL A 1 72 ? 2.317 4.120 2.880 1.00 87.38 72 VAL A C 1
ATOM 539 O O . VAL A 1 72 ? 2.779 4.167 1.745 1.00 87.38 72 VAL A O 1
ATOM 542 N N . CYS A 1 73 ? 3.028 3.659 3.910 1.00 89.38 73 CYS A N 1
ATOM 543 C CA . CYS A 1 73 ? 4.406 3.183 3.780 1.00 89.38 73 CYS A CA 1
ATOM 544 C C . CYS A 1 73 ? 4.506 1.974 2.836 1.00 89.38 73 CYS A C 1
ATOM 546 O O . CYS A 1 73 ? 5.358 1.939 1.947 1.00 89.38 73 CYS A O 1
ATOM 548 N N . CYS A 1 74 ? 3.594 1.012 2.984 1.00 88.50 74 CYS A N 1
ATOM 549 C CA . CYS A 1 74 ? 3.541 -0.175 2.136 1.00 88.50 74 CYS A CA 1
ATOM 550 C C . CYS A 1 74 ? 3.251 0.193 0.670 1.00 88.50 74 CYS A C 1
ATOM 552 O O . CYS A 1 74 ? 3.914 -0.312 -0.237 1.00 88.50 74 CYS A O 1
ATOM 554 N N . TRP A 1 75 ? 2.338 1.143 0.443 1.00 86.00 75 TRP A N 1
ATOM 555 C CA . TRP A 1 75 ? 2.059 1.673 -0.891 1.00 86.00 75 TRP A CA 1
ATOM 556 C C . TRP A 1 75 ? 3.259 2.424 -1.491 1.00 86.00 75 TRP A C 1
ATOM 558 O O . TRP A 1 75 ? 3.610 2.187 -2.646 1.00 86.00 75 TRP A O 1
ATOM 568 N N . MET A 1 76 ? 3.937 3.273 -0.709 1.00 84.88 76 MET A N 1
ATOM 569 C CA . MET A 1 76 ? 5.128 4.010 -1.157 1.00 84.88 76 MET A CA 1
ATOM 570 C C . MET A 1 76 ? 6.257 3.064 -1.570 1.00 84.88 76 MET A C 1
ATOM 572 O O . MET A 1 76 ? 6.875 3.267 -2.612 1.00 84.88 76 MET A O 1
ATOM 576 N N . MET A 1 77 ? 6.509 2.010 -0.789 1.00 89.19 77 MET A N 1
ATOM 577 C CA . MET A 1 77 ? 7.525 1.011 -1.123 1.00 89.19 77 MET A CA 1
ATOM 578 C C . MET A 1 77 ? 7.210 0.315 -2.453 1.00 89.19 77 MET A C 1
ATOM 580 O O . MET A 1 77 ? 8.083 0.248 -3.318 1.00 89.19 77 MET A O 1
ATOM 584 N N . TRP A 1 78 ? 5.956 -0.109 -2.656 1.00 88.06 78 TRP A N 1
ATOM 585 C CA . TRP A 1 78 ? 5.502 -0.693 -3.921 1.00 88.06 78 TRP A CA 1
ATOM 586 C C . TRP A 1 78 ? 5.654 0.276 -5.107 1.00 88.06 78 TRP A C 1
ATOM 588 O O . TRP A 1 78 ? 6.179 -0.097 -6.156 1.00 88.06 78 TRP A O 1
ATOM 598 N N . ALA A 1 79 ? 5.253 1.538 -4.938 1.00 85.12 79 ALA A N 1
ATOM 599 C CA . ALA A 1 79 ? 5.349 2.544 -5.992 1.00 85.12 79 ALA A CA 1
ATOM 600 C C . ALA A 1 79 ? 6.808 2.806 -6.401 1.00 85.12 79 ALA A C 1
ATOM 602 O O . ALA A 1 79 ? 7.109 2.903 -7.589 1.00 85.12 79 ALA A O 1
ATOM 603 N N . ILE A 1 80 ? 7.730 2.869 -5.436 1.00 86.56 80 ILE A N 1
ATOM 604 C CA . ILE A 1 80 ? 9.156 3.092 -5.706 1.00 86.56 80 ILE A CA 1
ATOM 605 C C . ILE A 1 80 ? 9.758 1.922 -6.492 1.00 86.56 80 ILE A C 1
ATOM 607 O O . ILE A 1 80 ? 10.458 2.163 -7.476 1.00 86.56 80 ILE A O 1
ATOM 611 N N . VAL A 1 81 ? 9.480 0.668 -6.111 1.00 87.38 81 VAL A N 1
ATOM 612 C CA . VAL A 1 81 ? 10.009 -0.495 -6.853 1.00 87.38 81 VAL A CA 1
ATOM 613 C C . VAL A 1 81 ? 9.416 -0.592 -8.257 1.00 87.38 81 VAL A C 1
ATOM 615 O O . VAL A 1 81 ? 10.141 -0.913 -9.196 1.00 87.38 81 VAL A O 1
ATOM 618 N N . TYR A 1 82 ? 8.138 -0.236 -8.421 1.00 84.19 82 TYR A N 1
ATOM 619 C CA . TYR A 1 82 ? 7.488 -0.169 -9.728 1.00 84.19 82 TYR A CA 1
ATOM 620 C C . TYR A 1 82 ? 8.157 0.883 -10.625 1.00 84.19 82 TYR A C 1
ATOM 622 O O . TYR A 1 82 ? 8.532 0.592 -11.759 1.00 84.19 82 TYR A O 1
ATOM 630 N N . LEU A 1 83 ? 8.395 2.092 -10.101 1.00 83.06 83 LEU A N 1
ATOM 631 C CA . LEU A 1 83 ? 9.081 3.161 -10.836 1.00 83.06 83 LEU A CA 1
ATOM 632 C C . LEU A 1 83 ? 10.534 2.804 -11.177 1.00 83.06 83 LEU A C 1
ATOM 634 O O . LEU A 1 83 ? 11.002 3.142 -12.264 1.00 83.06 83 LEU A O 1
ATOM 638 N N . ALA A 1 84 ? 11.236 2.094 -10.290 1.00 81.62 84 ALA A N 1
ATOM 639 C CA . ALA A 1 84 ? 12.613 1.660 -10.522 1.00 81.62 84 ALA A CA 1
ATOM 640 C C . ALA A 1 84 ? 12.741 0.673 -11.699 1.00 81.62 84 ALA A C 1
ATOM 642 O O . ALA A 1 84 ? 13.783 0.623 -12.349 1.00 81.62 84 ALA A O 1
ATOM 643 N N . GLN A 1 85 ? 11.686 -0.091 -11.994 1.00 80.25 85 GLN A N 1
ATOM 644 C CA . GLN A 1 85 ? 11.665 -1.068 -13.086 1.00 80.25 85 GLN A CA 1
ATOM 645 C C . GLN A 1 85 ? 11.239 -0.476 -14.436 1.00 80.25 85 GLN A C 1
ATOM 647 O O . GLN A 1 85 ? 11.536 -1.070 -15.468 1.00 80.25 85 GLN A O 1
ATOM 652 N N . MET A 1 86 ? 10.589 0.694 -14.459 1.00 73.19 86 MET A N 1
ATOM 653 C CA . MET A 1 86 ? 10.131 1.336 -15.703 1.00 73.19 86 MET A CA 1
ATOM 654 C C . MET A 1 86 ? 11.290 1.819 -16.592 1.00 73.19 86 MET A C 1
ATOM 656 O O . MET A 1 86 ? 11.127 1.920 -17.803 1.00 73.19 86 MET A O 1
ATOM 660 N N . ASN A 1 87 ? 12.460 2.101 -16.007 1.00 74.62 87 ASN A N 1
ATOM 661 C CA . ASN A 1 87 ? 13.693 2.418 -16.734 1.00 74.62 87 ASN A CA 1
ATOM 662 C C . ASN A 1 87 ? 14.877 1.658 -16.114 1.00 74.62 87 ASN A C 1
ATOM 664 O O . ASN A 1 87 ? 15.602 2.221 -15.288 1.00 74.62 87 ASN A O 1
ATOM 668 N N . PRO A 1 88 ? 15.085 0.379 -16.473 1.00 74.69 88 PRO A N 1
ATOM 669 C CA . PRO A 1 88 ? 16.167 -0.410 -15.904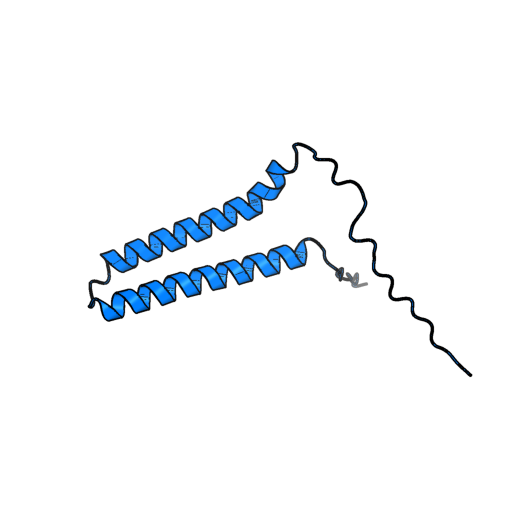 1.00 74.69 88 PRO A CA 1
ATOM 670 C C . PRO A 1 88 ? 17.522 0.068 -16.447 1.00 74.69 88 PRO A C 1
ATOM 672 O O . PRO A 1 88 ? 17.747 0.097 -17.654 1.00 74.69 88 PRO A O 1
ATOM 675 N N . LEU A 1 89 ? 18.448 0.431 -15.551 1.00 74.06 89 LEU A N 1
ATOM 676 C CA . LEU A 1 89 ? 19.832 0.782 -15.916 1.00 74.06 89 LEU A CA 1
ATOM 677 C C . LEU A 1 89 ? 20.745 -0.448 -16.062 1.00 74.06 89 LEU A C 1
ATOM 679 O O . LEU A 1 89 ? 21.818 -0.343 -16.652 1.00 74.06 89 LEU A O 1
ATOM 683 N N . ILE A 1 90 ? 20.346 -1.598 -15.514 1.00 76.94 90 ILE A N 1
ATOM 684 C CA . ILE A 1 90 ? 21.104 -2.851 -15.550 1.00 76.94 90 ILE A CA 1
ATOM 685 C C . ILE A 1 90 ? 20.209 -3.926 -16.156 1.00 76.94 90 ILE A C 1
ATOM 687 O O . ILE A 1 90 ? 19.115 -4.181 -15.654 1.00 76.94 90 ILE A O 1
ATOM 691 N N . VAL A 1 91 ? 20.686 -4.554 -17.227 1.00 77.44 91 VAL A N 1
ATOM 692 C CA . VAL A 1 91 ? 20.041 -5.714 -17.846 1.00 77.44 91 VAL A CA 1
ATOM 693 C C . VAL A 1 91 ? 20.687 -7.003 -17.330 1.00 77.44 91 VAL A C 1
ATOM 695 O O . VAL A 1 91 ? 21.908 -7.038 -17.156 1.00 77.44 91 VAL A O 1
ATOM 698 N N . PRO A 1 92 ? 19.900 -8.054 -17.049 1.00 80.69 92 PRO A N 1
ATOM 699 C CA . PRO A 1 92 ? 20.447 -9.333 -16.619 1.00 80.69 92 PRO A CA 1
ATOM 700 C C . PRO A 1 92 ? 21.242 -9.986 -17.759 1.00 80.69 92 PRO A C 1
ATOM 702 O O . PRO A 1 92 ? 20.766 -10.073 -18.888 1.00 80.69 92 PRO A O 1
ATOM 705 N N . ILE A 1 93 ? 22.450 -10.456 -17.448 1.00 77.19 93 ILE A N 1
ATOM 706 C CA . ILE A 1 93 ? 23.287 -11.270 -18.337 1.00 77.19 93 ILE A CA 1
ATOM 707 C C . ILE A 1 93 ? 22.905 -12.735 -18.140 1.00 77.19 93 ILE A C 1
ATOM 709 O O . ILE A 1 93 ? 23.126 -13.298 -17.068 1.00 77.19 93 ILE A O 1
ATOM 713 N N . LEU A 1 94 ? 22.301 -13.333 -19.163 1.00 78.00 94 LEU A N 1
ATOM 714 C CA . LEU A 1 94 ? 22.072 -14.771 -19.212 1.00 78.00 94 LEU A CA 1
ATOM 715 C C . LEU A 1 94 ? 23.381 -15.431 -19.637 1.00 78.00 94 LEU A C 1
ATOM 717 O O . LEU A 1 94 ? 23.904 -15.145 -20.709 1.00 78.00 94 LEU A O 1
ATOM 721 N N . ASN A 1 95 ? 23.933 -16.267 -18.761 1.00 72.25 95 ASN A N 1
ATOM 722 C CA . ASN A 1 95 ? 25.010 -17.166 -19.137 1.00 72.25 95 ASN A CA 1
ATOM 723 C C . ASN A 1 95 ? 24.332 -18.455 -19.599 1.00 72.25 95 ASN A C 1
ATOM 725 O O . ASN A 1 95 ? 23.774 -19.183 -18.774 1.00 72.25 95 ASN A O 1
ATOM 729 N N . GLU A 1 96 ? 24.315 -18.688 -20.909 1.00 74.75 96 GLU A N 1
ATOM 730 C CA . GLU A 1 96 ? 23.918 -19.979 -21.463 1.00 74.75 96 GLU A CA 1
ATOM 731 C C . GLU A 1 96 ? 24.917 -21.002 -20.896 1.00 74.75 96 GLU A C 1
ATOM 733 O O . GLU A 1 96 ? 26.122 -20.895 -21.126 1.00 74.75 96 GLU A O 1
ATOM 738 N N . VAL A 1 97 ? 24.451 -21.918 -20.049 1.00 71.75 97 VAL A N 1
ATOM 739 C CA . VAL A 1 97 ? 25.296 -22.992 -19.518 1.00 71.75 97 VAL A CA 1
ATOM 740 C C . VAL A 1 97 ? 25.562 -23.951 -20.679 1.00 71.75 97 VAL A C 1
ATOM 742 O O . VAL A 1 97 ? 24.648 -24.668 -21.084 1.00 71.75 97 VAL A O 1
ATOM 745 N N . GLU A 1 98 ? 26.774 -23.898 -21.238 1.00 56.88 98 GLU A N 1
ATOM 746 C CA . GLU A 1 98 ? 27.305 -24.879 -22.202 1.00 56.88 98 GLU A CA 1
ATOM 747 C C . GLU A 1 98 ? 27.751 -26.168 -21.501 1.00 56.88 98 GLU A C 1
ATOM 749 O O . GLU A 1 98 ? 28.376 -26.073 -20.415 1.00 56.88 98 GLU A O 1
#

Sequence (98 aa):
MWSTPLHRKISPVTVVEVKELPLGKASEMGFLVTTLIFVVVGVIASLLTRICCNKGPSTNLLLLTLIITATVCCWMMWAIVYLAQMNPLIVPILNEVE

Foldseek 3Di:
DDDDDDDPPPDPPDDDDPPVDPPVVVVVCVLVVVVVVLVVVLVVVLVCLVVVPPPDPVVNVVVNVVSNVVSVVVSVVVVVVVVCVVDPPDDDDDDPDD